Protein AF-A0A9N9R6M0-F1 (afdb_monomer_lite)

Secondary structure (DSSP, 8-state):
--------HHHHHHHHHHH-S----S---PPPHHHHHHHHHHHHHHHHHHHHHHHHHHHHHHHHHHTTS--HHHHHHHHHHHHHHHHHHHHHHHHHHTSSS--HHHHHHHHHHHHHHHHHHHHHHHHHHHHHHHS-----HHHHHHHHHH--

Sequence (152 aa):
MLNNIKYSLIEFLFHKASLDQPQRRQGEATPTEETDMKLK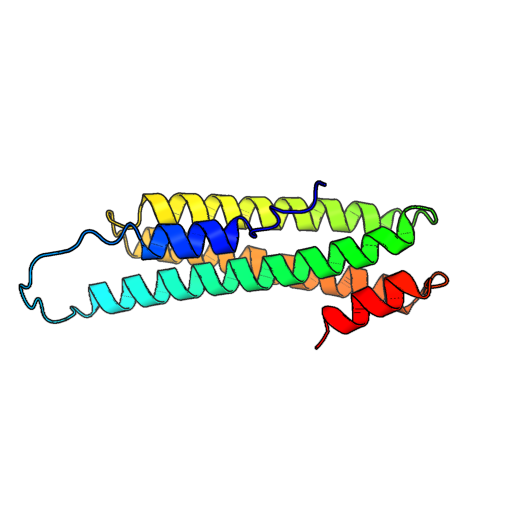LFRLMYESVRDSDLKVKRAELINSYYVNSTSFEVGYLMGDITDKYNIMTDIAMTLKRLYEDWKPIEHINAYEQIANQAIELNHLIEIIRSVHNKQPIHETPETRRAWHRINK

pLDDT: mean 75.62, std 18.81, range [30.19, 95.5]

Orga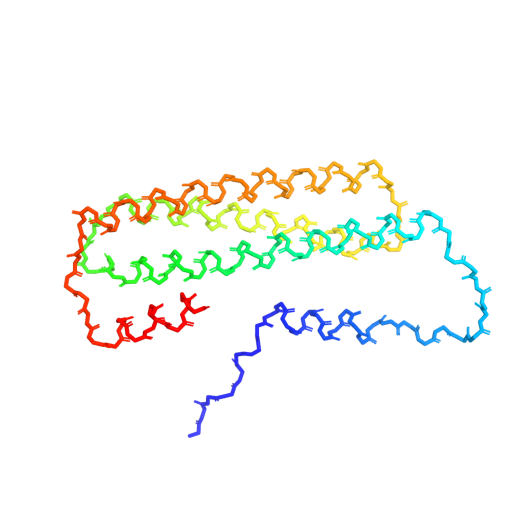nism: NCBI:txid40085

Radius of gyration: 19.32 Å; chains: 1; bounding box: 52×33×50 Å

Structure (mmCIF, N/CA/C/O backbone):
data_AF-A0A9N9R6M0-F1
#
_entry.id   AF-A0A9N9R6M0-F1
#
loop_
_atom_site.group_PDB
_atom_site.id
_atom_site.type_symbol
_atom_site.label_atom_id
_atom_site.label_alt_id
_atom_site.label_comp_id
_atom_site.label_asym_id
_atom_site.label_entity_id
_atom_site.label_seq_id
_atom_site.pdbx_PDB_ins_code
_atom_site.Cartn_x
_atom_site.Cartn_y
_atom_site.Cartn_z
_atom_site.occupancy
_atom_site.B_iso_or_equiv
_atom_site.auth_seq_id
_atom_site.auth_comp_id
_atom_site.auth_asym_id
_atom_site.auth_atom_id
_atom_site.pdbx_PDB_model_num
ATOM 1 N N . MET A 1 1 ? -10.756 -21.909 -25.867 1.00 35.88 1 MET A N 1
ATOM 2 C CA . MET A 1 1 ? -11.384 -21.750 -24.537 1.00 35.88 1 MET A CA 1
ATOM 3 C C . MET A 1 1 ? -10.266 -21.601 -23.530 1.00 35.88 1 MET A C 1
ATOM 5 O O . MET A 1 1 ? -9.399 -22.456 -23.575 1.00 35.88 1 MET A O 1
ATOM 9 N N . LEU A 1 2 ? -10.267 -20.528 -22.733 1.00 35.19 2 LEU A N 1
ATOM 10 C CA . LEU A 1 2 ? -9.503 -20.276 -21.492 1.00 35.19 2 LEU A CA 1
ATOM 11 C C . LEU A 1 2 ? -9.225 -18.770 -21.444 1.00 35.19 2 LEU A C 1
ATOM 13 O O . LEU A 1 2 ? -8.283 -18.307 -22.068 1.00 35.19 2 LEU A O 1
ATOM 17 N N . ASN A 1 3 ? -10.111 -18.012 -20.801 1.00 30.19 3 ASN A N 1
ATOM 18 C CA . ASN A 1 3 ? -9.841 -16.678 -20.250 1.00 30.19 3 ASN A CA 1
ATOM 19 C C . ASN A 1 3 ? -11.057 -16.268 -19.417 1.00 30.19 3 ASN A C 1
ATOM 21 O O . ASN A 1 3 ? -11.814 -15.365 -19.749 1.00 30.19 3 ASN A O 1
ATOM 25 N N . ASN A 1 4 ? -11.263 -17.023 -18.347 1.00 41.88 4 ASN A N 1
ATOM 26 C CA . ASN A 1 4 ? -12.068 -16.626 -17.207 1.00 41.88 4 ASN A CA 1
ATOM 27 C C . ASN A 1 4 ? -11.172 -16.831 -15.984 1.00 41.88 4 ASN A C 1
ATOM 29 O O . ASN A 1 4 ? -10.366 -17.758 -15.986 1.00 41.88 4 ASN A O 1
ATOM 33 N N . ILE A 1 5 ? -11.347 -15.995 -14.960 1.00 38.34 5 ILE A N 1
ATOM 34 C CA . ILE A 1 5 ? -10.561 -15.907 -13.712 1.00 38.34 5 ILE A CA 1
ATOM 35 C C . ILE A 1 5 ? -9.424 -14.864 -13.772 1.00 38.34 5 ILE A C 1
ATOM 37 O O . ILE A 1 5 ? -8.239 -15.158 -13.661 1.00 38.34 5 ILE A O 1
ATOM 41 N N . LYS A 1 6 ? -9.809 -13.589 -13.864 1.00 41.12 6 LYS A N 1
ATOM 42 C CA . LYS A 1 6 ? -9.111 -12.507 -13.150 1.00 41.12 6 LYS A CA 1
ATOM 43 C C . LYS A 1 6 ? -10.126 -11.767 -12.284 1.00 41.12 6 LYS A C 1
ATOM 45 O O . LYS A 1 6 ? -10.383 -10.587 -12.478 1.00 41.12 6 LYS A O 1
ATOM 50 N N . TYR A 1 7 ? -10.728 -12.494 -11.346 1.00 44.88 7 TYR A N 1
ATOM 51 C CA . TYR A 1 7 ? -11.258 -11.851 -10.150 1.00 44.88 7 TYR A CA 1
ATOM 52 C C . TYR A 1 7 ? -10.042 -11.398 -9.349 1.00 44.88 7 TYR A C 1
ATOM 54 O O . TYR A 1 7 ? -9.202 -12.224 -8.988 1.00 44.88 7 TYR A O 1
ATOM 62 N N . SER A 1 8 ? -9.897 -10.090 -9.140 1.00 56.72 8 SER A N 1
ATOM 63 C CA . SER A 1 8 ? -8.888 -9.567 -8.221 1.00 56.72 8 SER A CA 1
ATOM 64 C C . SER A 1 8 ? -9.084 -10.272 -6.880 1.00 56.72 8 SER A C 1
ATOM 66 O O . SER A 1 8 ? -10.208 -10.320 -6.379 1.00 56.72 8 SER A O 1
ATOM 68 N N . LEU A 1 9 ? -8.023 -10.831 -6.293 1.00 49.25 9 LEU A N 1
ATOM 69 C CA . LEU A 1 9 ? -8.077 -11.443 -4.962 1.00 49.25 9 LEU A CA 1
ATOM 70 C C . LEU A 1 9 ? -8.743 -10.481 -3.961 1.00 49.25 9 LEU A C 1
ATOM 72 O O . LEU A 1 9 ? -9.489 -10.915 -3.098 1.00 49.25 9 LEU A O 1
ATOM 76 N N . ILE A 1 10 ? -8.586 -9.170 -4.162 1.00 51.28 10 ILE A N 1
ATOM 77 C CA . ILE A 1 10 ? -9.231 -8.104 -3.391 1.00 51.28 10 ILE A CA 1
ATOM 78 C C . ILE A 1 10 ? -10.748 -8.030 -3.637 1.00 51.28 10 ILE A C 1
ATOM 80 O O . ILE A 1 10 ? -11.492 -7.873 -2.678 1.00 51.28 10 ILE A O 1
ATOM 84 N N . GLU A 1 11 ? -11.240 -8.194 -4.870 1.00 49.12 11 GLU A N 1
ATOM 85 C CA . GLU A 1 11 ? -12.687 -8.262 -5.159 1.00 49.12 11 GLU A CA 1
ATOM 86 C C . GLU A 1 11 ? -13.317 -9.545 -4.610 1.00 49.12 11 GLU A C 1
ATOM 88 O O . GLU A 1 11 ? -14.395 -9.496 -4.022 1.00 49.12 11 GLU A O 1
ATOM 93 N N . PHE A 1 12 ? -12.624 -10.683 -4.724 1.00 52.09 12 PHE A N 1
ATOM 94 C CA . PHE A 1 12 ? -13.034 -11.931 -4.079 1.00 52.09 12 PHE A CA 1
ATOM 95 C C . PHE A 1 12 ? -13.063 -11.779 -2.550 1.00 52.09 12 PHE A C 1
ATOM 97 O O . PHE A 1 12 ? -14.003 -12.226 -1.897 1.00 52.09 12 PHE A O 1
ATOM 104 N N . LEU A 1 13 ? -12.079 -11.087 -1.968 1.00 52.41 13 LEU A N 1
ATOM 105 C CA . LEU A 1 13 ? -12.016 -10.798 -0.536 1.00 52.41 13 LEU A CA 1
ATOM 106 C C . LEU A 1 13 ? -13.062 -9.768 -0.083 1.00 52.41 13 LEU A C 1
ATOM 108 O O . LEU A 1 13 ? -13.531 -9.892 1.047 1.00 52.41 13 LEU A O 1
ATOM 112 N N . PHE A 1 14 ? -13.450 -8.811 -0.934 1.00 51.03 14 PHE A N 1
ATOM 113 C CA . PHE A 1 14 ? -14.534 -7.850 -0.694 1.00 51.03 14 PHE A CA 1
ATOM 114 C C . PHE A 1 14 ? -15.896 -8.548 -0.738 1.00 51.03 14 PHE A C 1
ATOM 116 O O . PHE A 1 14 ? -16.716 -8.373 0.159 1.00 51.03 14 PHE A O 1
ATOM 123 N N . HIS A 1 15 ? -16.106 -9.423 -1.724 1.00 46.06 15 HIS A N 1
ATOM 124 C CA . HIS A 1 15 ? -17.324 -10.217 -1.838 1.00 46.06 15 HIS A CA 1
ATOM 125 C C . HIS A 1 15 ? -17.446 -11.216 -0.682 1.00 46.06 15 HIS A C 1
ATOM 127 O O . HIS A 1 15 ? -18.503 -11.318 -0.070 1.00 46.06 15 HIS A O 1
ATOM 133 N N . LYS A 1 16 ? -16.348 -11.881 -0.296 1.00 47.41 16 LYS A N 1
ATOM 134 C CA . LYS A 1 16 ? -16.344 -12.819 0.832 1.00 47.41 16 LYS A CA 1
ATOM 135 C C . LYS A 1 16 ? -16.479 -12.121 2.191 1.00 47.41 16 LYS A C 1
ATOM 137 O O . LYS A 1 16 ? -17.211 -12.613 3.031 1.00 47.41 16 LYS A O 1
ATOM 142 N N . ALA A 1 17 ? -15.852 -10.959 2.405 1.00 48.00 17 ALA A N 1
ATOM 143 C CA . ALA A 1 17 ? -16.055 -10.166 3.627 1.00 48.00 17 ALA A CA 1
ATOM 144 C C . ALA A 1 17 ? -17.474 -9.575 3.726 1.00 48.00 17 ALA A C 1
ATOM 146 O O . ALA A 1 17 ? -17.994 -9.419 4.825 1.00 48.00 17 ALA A O 1
ATOM 147 N N . SER A 1 18 ? -18.110 -9.280 2.587 1.00 47.31 18 SER A N 1
ATOM 148 C CA . SER A 1 18 ? -19.521 -8.888 2.537 1.00 47.31 18 SER A CA 1
ATOM 149 C C . SER A 1 18 ? -20.480 -10.071 2.740 1.00 47.31 18 SER A C 1
ATOM 151 O O . SER A 1 18 ? -21.592 -9.852 3.208 1.00 47.31 18 SER A O 1
ATOM 153 N N . LEU A 1 19 ? -20.076 -11.297 2.378 1.00 45.44 19 LEU A N 1
ATOM 154 C CA . LEU A 1 19 ? -20.874 -12.529 2.499 1.00 45.44 19 LEU A CA 1
ATOM 155 C C . LEU A 1 19 ? -20.715 -13.236 3.854 1.00 45.44 19 LEU A C 1
ATOM 157 O O . LEU A 1 19 ? -21.666 -13.857 4.313 1.00 45.44 19 LEU A O 1
ATOM 161 N N . ASP A 1 20 ? -19.558 -13.117 4.510 1.00 43.03 20 ASP A N 1
ATOM 162 C CA . ASP A 1 20 ? -19.295 -13.661 5.853 1.00 43.03 20 ASP A CA 1
ATOM 163 C C . ASP A 1 20 ? -19.885 -12.779 6.973 1.00 43.03 20 ASP A C 1
ATOM 165 O O . ASP A 1 20 ? -19.581 -12.991 8.146 1.00 43.03 20 ASP A O 1
ATOM 169 N N . GLN A 1 21 ? -20.757 -11.808 6.660 1.00 48.44 21 GLN A N 1
ATOM 170 C CA . GLN A 1 21 ? -21.616 -11.224 7.689 1.00 48.44 21 GLN A CA 1
ATOM 171 C C . GLN A 1 21 ? -22.568 -12.323 8.184 1.00 48.44 21 GLN A C 1
ATOM 173 O O . GLN A 1 21 ? -23.427 -12.768 7.416 1.00 48.44 21 GLN A O 1
ATOM 178 N N . PRO A 1 22 ? -22.471 -12.775 9.451 1.00 43.56 22 PRO A N 1
ATOM 179 C CA . PRO A 1 22 ? -23.490 -13.658 9.981 1.00 43.56 22 PRO A CA 1
ATOM 180 C C . PRO A 1 22 ? -24.813 -12.900 9.894 1.00 43.56 22 PRO A C 1
ATOM 182 O O . PRO A 1 22 ? -24.883 -11.752 10.337 1.00 43.56 22 PRO A O 1
ATOM 185 N N . GLN A 1 23 ? -25.849 -13.525 9.323 1.00 44.06 23 GLN A N 1
ATOM 186 C CA . GLN A 1 23 ? -27.231 -13.057 9.431 1.00 44.06 23 GLN A CA 1
ATOM 187 C C . GLN A 1 23 ? -27.585 -12.963 10.922 1.00 44.06 23 GLN A C 1
ATOM 189 O O . GLN A 1 23 ? -28.114 -13.899 11.525 1.00 44.06 23 GLN A O 1
ATOM 194 N N . ARG A 1 24 ? -27.233 -11.842 11.558 1.00 44.25 24 ARG A N 1
ATOM 195 C CA . ARG A 1 24 ? -27.614 -11.543 12.929 1.00 44.25 24 ARG A CA 1
ATOM 196 C C . ARG A 1 24 ? -29.101 -11.233 12.879 1.00 44.25 24 ARG A C 1
ATOM 198 O O . ARG A 1 24 ? -29.536 -10.266 12.260 1.00 44.25 24 ARG A O 1
ATOM 205 N N . ARG A 1 25 ? -29.871 -12.135 13.489 1.00 43.38 25 ARG A N 1
ATOM 206 C CA . ARG A 1 25 ? -31.280 -11.942 13.828 1.00 43.38 25 ARG A CA 1
ATOM 207 C C . ARG A 1 25 ? -31.465 -10.527 14.373 1.00 43.38 25 ARG A C 1
ATOM 209 O O . ARG A 1 25 ? -30.659 -10.073 15.181 1.00 43.38 25 ARG A O 1
ATOM 216 N N . GLN A 1 26 ? -32.518 -9.872 13.900 1.00 43.28 26 GLN A N 1
ATOM 217 C CA . GLN A 1 26 ? -32.953 -8.547 14.318 1.00 43.28 26 GLN A CA 1
ATOM 218 C C . GLN A 1 26 ? -32.964 -8.442 15.849 1.00 43.28 26 GLN A C 1
ATOM 220 O O . GLN A 1 26 ? -33.794 -9.038 16.529 1.00 43.28 26 GLN A O 1
ATOM 225 N N . GLY A 1 27 ? -32.002 -7.690 16.363 1.00 39.12 27 GLY A N 1
ATOM 226 C CA . GLY A 1 27 ? -31.970 -7.130 17.700 1.00 39.12 27 GLY A CA 1
ATOM 227 C C . GLY A 1 27 ? -31.229 -5.815 17.538 1.00 39.12 27 GLY A C 1
ATOM 228 O O . GLY A 1 27 ? -30.018 -5.821 17.333 1.00 39.12 27 GLY A O 1
ATOM 229 N N . GLU A 1 28 ? -31.974 -4.714 17.483 1.00 44.88 28 GLU A N 1
ATOM 230 C CA . GLU A 1 28 ? -31.460 -3.358 17.294 1.00 44.88 28 GLU A CA 1
ATOM 231 C C . GLU A 1 28 ? -30.545 -2.977 18.466 1.00 44.88 28 GLU A C 1
ATOM 233 O O . GLU A 1 28 ? -30.974 -2.404 19.462 1.00 44.88 28 GLU A O 1
ATOM 238 N N . ALA A 1 29 ? -29.262 -3.315 18.363 1.00 49.69 29 ALA A N 1
ATOM 239 C CA . ALA A 1 29 ? -28.231 -2.658 19.142 1.00 49.69 29 ALA A CA 1
ATOM 240 C C . ALA A 1 29 ? -27.928 -1.334 18.434 1.00 49.69 29 ALA A C 1
ATOM 242 O O . ALA A 1 29 ? -27.390 -1.325 17.325 1.00 49.69 29 ALA A O 1
ATOM 243 N N . THR A 1 30 ? -28.313 -0.217 19.052 1.00 53.31 30 THR A N 1
ATOM 244 C CA . THR A 1 30 ? -27.866 1.121 18.645 1.00 53.31 30 THR A CA 1
ATOM 245 C C . THR A 1 30 ? -26.350 1.098 18.414 1.00 53.31 30 THR A C 1
ATOM 247 O O . THR A 1 30 ? -25.640 0.601 19.295 1.00 53.31 30 THR A O 1
ATOM 250 N N . PRO A 1 31 ? -25.836 1.599 17.274 1.00 57.88 31 PRO A N 1
ATOM 251 C CA . PRO A 1 31 ? -24.403 1.622 17.012 1.00 57.88 31 PRO A CA 1
ATOM 252 C C . PRO A 1 31 ? -23.701 2.368 18.145 1.00 57.88 31 PRO A C 1
ATOM 254 O O . PRO A 1 31 ? -23.963 3.549 18.368 1.00 57.88 31 PRO A O 1
ATOM 257 N N . THR A 1 32 ? -22.846 1.681 18.896 1.00 73.94 32 THR A N 1
ATOM 258 C CA . THR A 1 32 ? -21.988 2.340 19.880 1.00 73.94 32 THR A CA 1
ATOM 259 C C . THR A 1 32 ? -20.887 3.104 19.146 1.00 73.94 32 THR A C 1
ATOM 261 O O . THR A 1 32 ? -20.447 2.681 18.074 1.00 73.94 32 THR A O 1
ATOM 264 N N . GLU A 1 33 ? -20.407 4.210 19.719 1.00 75.75 33 GLU A N 1
ATOM 265 C CA . GLU A 1 33 ? -19.285 4.992 19.164 1.00 75.75 33 GLU A CA 1
ATOM 266 C C . GLU A 1 33 ? -18.050 4.114 18.879 1.00 75.75 33 GLU A C 1
ATOM 268 O O . GLU A 1 33 ? -17.342 4.309 17.893 1.00 75.75 33 GLU A O 1
ATOM 273 N N . GLU A 1 34 ? -17.839 3.080 19.697 1.00 73.88 34 GLU A N 1
ATOM 274 C CA . GLU A 1 34 ? -16.797 2.067 19.519 1.00 73.88 34 GLU A CA 1
ATOM 275 C C . GLU A 1 34 ? -16.973 1.245 18.230 1.00 73.88 34 GLU A C 1
ATOM 277 O O . GLU A 1 34 ? -16.011 1.018 17.493 1.00 73.88 34 GLU A O 1
ATOM 282 N N . THR A 1 35 ? -18.209 0.845 17.914 1.00 80.38 35 THR A N 1
ATOM 283 C CA . THR A 1 35 ? -18.528 0.106 16.682 1.00 80.38 35 THR A CA 1
ATOM 284 C C . THR A 1 35 ? -18.308 0.983 15.448 1.00 80.38 35 THR A C 1
ATOM 286 O O . THR A 1 35 ? -17.785 0.513 14.436 1.00 80.38 35 THR A O 1
ATOM 289 N N . ASP A 1 36 ? -18.658 2.267 15.537 1.00 85.25 36 ASP A N 1
ATOM 290 C CA . ASP A 1 36 ? -18.459 3.238 14.458 1.00 85.25 36 ASP A CA 1
ATOM 291 C C . ASP A 1 36 ? -16.964 3.518 14.207 1.00 85.25 36 ASP A C 1
ATOM 293 O O . ASP A 1 36 ? -16.502 3.493 13.064 1.00 85.25 36 ASP A O 1
ATOM 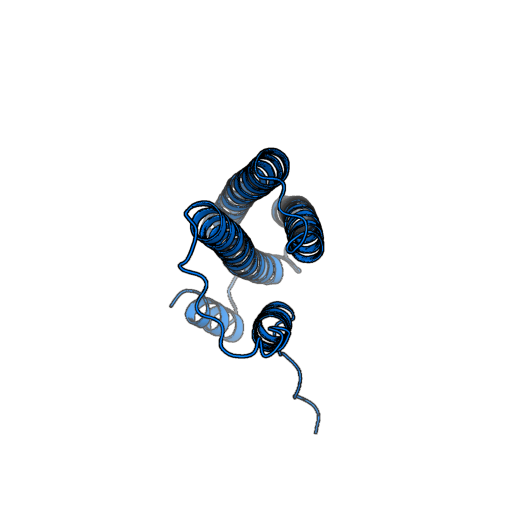297 N N . MET A 1 37 ? -16.169 3.692 15.269 1.00 86.00 37 MET A N 1
ATOM 298 C CA . MET A 1 37 ? -14.717 3.887 15.166 1.00 86.00 37 MET A CA 1
ATOM 299 C C . MET A 1 37 ? -14.012 2.674 14.551 1.00 86.00 37 MET A C 1
ATOM 301 O O . MET A 1 37 ? -13.192 2.825 13.641 1.00 86.00 37 MET A O 1
ATOM 305 N N . LYS A 1 38 ? -14.368 1.471 15.007 1.00 88.62 38 LYS A N 1
ATOM 306 C CA . LYS A 1 38 ? -13.870 0.209 14.458 1.00 88.62 38 LYS A CA 1
ATOM 307 C C . LYS A 1 38 ? -14.146 0.114 12.957 1.00 88.62 38 LYS A C 1
ATOM 309 O O . LYS A 1 38 ? -13.221 -0.092 12.173 1.00 88.62 38 LYS A O 1
ATOM 314 N N . LEU A 1 39 ? -15.396 0.318 12.537 1.00 89.12 39 LEU A N 1
ATOM 315 C CA . LEU A 1 39 ? -15.781 0.264 11.122 1.00 89.12 39 LEU A CA 1
ATOM 316 C C . LEU A 1 39 ? -15.016 1.287 10.274 1.00 89.12 39 LEU A C 1
ATOM 318 O O . LEU A 1 39 ? -14.537 0.947 9.190 1.00 89.12 39 LEU A O 1
ATOM 322 N N . LYS A 1 40 ? -14.862 2.519 10.770 1.00 88.94 40 LYS A N 1
ATOM 323 C CA . LYS A 1 40 ? -14.101 3.576 10.090 1.00 88.94 40 LYS A CA 1
ATOM 324 C C . LYS A 1 40 ? -12.636 3.192 9.893 1.00 88.94 40 LYS A C 1
ATOM 326 O O . LYS A 1 40 ? -12.138 3.307 8.777 1.00 88.94 40 LYS A O 1
ATOM 331 N N . LEU A 1 41 ? -11.960 2.694 10.930 1.00 87.62 41 LEU A N 1
ATOM 332 C CA . LEU A 1 41 ? -10.550 2.296 10.839 1.00 87.62 41 LEU A CA 1
ATOM 333 C C . LEU A 1 41 ? -10.339 1.120 9.883 1.00 87.62 41 LEU A C 1
ATOM 335 O O . LEU A 1 41 ? -9.445 1.167 9.039 1.00 87.62 41 LEU A O 1
ATOM 339 N N . PHE A 1 42 ? -11.202 0.105 9.941 1.00 89.19 42 PHE A N 1
ATOM 340 C CA . PHE A 1 42 ? -11.139 -1.011 8.996 1.00 89.19 42 PHE A CA 1
ATOM 341 C C . PHE A 1 42 ? -11.385 -0.560 7.557 1.00 89.19 42 PHE A C 1
ATOM 343 O O . PHE A 1 42 ? -10.691 -1.002 6.642 1.00 89.19 42 PHE A O 1
ATOM 350 N N . ARG A 1 43 ? -12.337 0.350 7.342 1.00 90.19 43 ARG A N 1
ATOM 351 C CA . ARG A 1 43 ? -12.589 0.920 6.019 1.00 90.19 43 ARG A CA 1
ATOM 352 C C . ARG A 1 43 ? -11.371 1.676 5.488 1.00 90.19 43 ARG A C 1
ATOM 354 O O . ARG A 1 43 ? -10.957 1.406 4.363 1.00 90.19 43 ARG A O 1
ATOM 361 N N . LEU A 1 44 ? -10.782 2.557 6.296 1.00 89.38 44 LEU A N 1
ATOM 362 C CA . LEU A 1 44 ? -9.581 3.311 5.925 1.00 89.38 44 LEU A CA 1
ATOM 363 C C . LEU A 1 44 ? -8.414 2.378 5.585 1.00 89.38 44 LEU A C 1
ATOM 365 O O . LEU A 1 44 ? -7.752 2.565 4.571 1.00 89.38 44 LEU A O 1
ATOM 369 N N . MET A 1 45 ? -8.200 1.332 6.386 1.00 91.75 45 MET A N 1
ATOM 370 C CA . MET A 1 45 ? -7.192 0.307 6.112 1.00 91.75 45 MET A CA 1
ATOM 371 C C . MET A 1 45 ? -7.385 -0.321 4.723 1.00 91.75 45 MET A C 1
ATOM 373 O O . MET A 1 45 ? -6.441 -0.388 3.935 1.00 91.75 45 MET A O 1
ATOM 377 N N . TYR A 1 46 ? -8.602 -0.770 4.400 1.00 89.00 46 TYR A N 1
ATOM 378 C CA . TYR A 1 46 ? -8.886 -1.386 3.102 1.00 89.00 46 TYR A CA 1
ATOM 379 C C . TYR A 1 46 ? -8.736 -0.412 1.935 1.00 89.00 46 TYR A C 1
ATOM 381 O O . TYR A 1 46 ? -8.226 -0.801 0.884 1.00 89.00 46 TYR A O 1
ATOM 389 N N . GLU A 1 47 ? -9.174 0.835 2.105 1.00 91.25 47 GLU A N 1
ATOM 390 C CA . GLU A 1 47 ? -9.026 1.880 1.091 1.00 91.25 47 GLU A CA 1
ATOM 391 C C . GLU A 1 47 ? -7.542 2.167 0.815 1.00 91.25 47 GLU A C 1
ATOM 393 O O . GLU A 1 47 ? -7.144 2.166 -0.351 1.00 91.25 47 GLU A O 1
ATOM 398 N N . SER A 1 48 ? -6.706 2.275 1.853 1.00 91.62 48 SER A N 1
ATOM 399 C CA . SER A 1 48 ? -5.253 2.461 1.719 1.00 91.62 48 SER A CA 1
ATOM 400 C C . SER A 1 48 ? -4.565 1.290 1.013 1.00 91.62 48 SER A C 1
ATOM 402 O O . SER A 1 48 ? -3.749 1.495 0.113 1.00 91.62 48 SER A O 1
ATOM 404 N N . VAL A 1 49 ? -4.916 0.048 1.365 1.00 92.56 49 VAL A N 1
ATOM 405 C CA . VAL A 1 49 ? -4.346 -1.142 0.708 1.00 92.56 49 VAL A CA 1
ATOM 406 C C . VAL A 1 49 ? -4.761 -1.216 -0.762 1.00 92.56 49 VAL A C 1
ATOM 408 O O . VAL A 1 49 ? -3.943 -1.538 -1.626 1.00 92.56 49 VAL A O 1
ATOM 411 N N . ARG A 1 50 ? -6.026 -0.901 -1.063 1.00 91.94 50 ARG A N 1
ATOM 412 C CA . ARG A 1 50 ? -6.557 -0.898 -2.430 1.00 91.94 50 ARG A CA 1
ATOM 413 C C . ARG A 1 50 ? -5.930 0.199 -3.290 1.00 91.94 50 ARG A C 1
ATOM 415 O O . ARG A 1 50 ? -5.622 -0.060 -4.450 1.00 91.94 50 ARG A O 1
ATOM 422 N N . ASP A 1 51 ? -5.764 1.406 -2.758 1.00 91.81 51 ASP A N 1
ATOM 423 C CA . ASP A 1 51 ? -5.093 2.496 -3.471 1.00 91.81 51 ASP A CA 1
ATOM 424 C C . ASP A 1 51 ? -3.645 2.115 -3.809 1.00 91.81 51 ASP A C 1
ATOM 426 O O . ASP A 1 51 ? -3.220 2.211 -4.963 1.00 91.81 51 ASP A O 1
ATOM 430 N N . SER A 1 52 ? -2.920 1.566 -2.835 1.00 92.31 52 SER A N 1
ATOM 431 C CA . SER A 1 52 ? -1.565 1.053 -3.034 1.00 92.31 52 SER A CA 1
ATOM 432 C C . SER A 1 52 ? -1.500 -0.071 -4.078 1.00 92.31 52 SER A C 1
ATOM 434 O O . SER A 1 52 ? -0.628 -0.021 -4.937 1.00 92.31 52 SER A O 1
ATOM 436 N N . ASP A 1 53 ? -2.442 -1.024 -4.103 1.00 93.19 53 ASP A N 1
ATOM 437 C CA . ASP A 1 53 ? -2.524 -2.066 -5.151 1.00 93.19 53 ASP A CA 1
ATOM 438 C C . ASP A 1 53 ? -2.628 -1.467 -6.565 1.00 93.19 53 ASP A C 1
ATOM 440 O O . ASP A 1 53 ? -1.914 -1.867 -7.488 1.00 93.19 53 ASP A O 1
ATOM 444 N N . LEU A 1 54 ? -3.487 -0.458 -6.748 1.00 91.19 54 LEU A N 1
ATOM 445 C CA . LEU A 1 54 ? -3.629 0.225 -8.037 1.00 91.19 54 LEU A CA 1
ATOM 446 C C . LEU A 1 54 ? -2.336 0.935 -8.450 1.00 91.19 54 LEU A C 1
ATOM 448 O O . LEU A 1 54 ? -1.984 0.950 -9.633 1.00 91.19 54 LEU A O 1
ATOM 452 N N . LYS A 1 55 ? -1.617 1.512 -7.486 1.00 91.12 55 LYS A N 1
ATOM 453 C CA . LYS A 1 55 ? -0.331 2.166 -7.724 1.00 91.12 55 LYS A CA 1
ATOM 454 C C . LYS A 1 55 ? 0.768 1.150 -8.060 1.00 91.12 55 LYS A C 1
ATOM 456 O O . LYS A 1 55 ? 1.490 1.369 -9.032 1.00 91.12 55 LYS A O 1
ATOM 461 N N . VAL A 1 56 ? 0.848 0.018 -7.358 1.00 92.50 56 VAL A N 1
ATOM 462 C CA . VAL A 1 56 ? 1.787 -1.077 -7.672 1.00 92.50 56 VAL A CA 1
ATOM 463 C C . VAL A 1 56 ? 1.566 -1.580 -9.095 1.00 92.50 56 VAL A C 1
ATOM 465 O O . VAL A 1 56 ? 2.509 -1.618 -9.876 1.00 92.50 56 VAL A O 1
ATOM 468 N N . LYS A 1 57 ? 0.315 -1.831 -9.501 1.00 89.81 57 LYS A N 1
ATOM 469 C CA . LYS A 1 57 ? -0.018 -2.236 -10.882 1.00 89.81 57 LYS A CA 1
ATOM 470 C C . LYS A 1 57 ? 0.427 -1.223 -11.936 1.00 89.81 57 LYS A C 1
ATOM 472 O O . LYS A 1 57 ? 0.812 -1.598 -13.044 1.00 89.81 57 LYS A O 1
ATOM 477 N N . ARG A 1 58 ? 0.379 0.075 -11.616 1.00 86.31 58 ARG A N 1
ATOM 478 C CA . ARG A 1 58 ? 0.932 1.124 -12.490 1.00 86.31 58 ARG A CA 1
ATOM 479 C C . ARG A 1 58 ? 2.450 1.004 -12.596 1.00 86.31 58 ARG A C 1
ATOM 481 O O . ARG A 1 58 ? 2.972 1.109 -13.702 1.00 86.31 58 ARG A O 1
ATOM 488 N N . ALA A 1 59 ? 3.142 0.767 -11.486 1.00 87.56 59 ALA A N 1
ATOM 489 C CA . ALA A 1 59 ? 4.591 0.582 -11.468 1.00 87.56 59 ALA A CA 1
ATOM 490 C C . ALA A 1 59 ? 5.027 -0.695 -12.210 1.00 87.56 59 ALA A C 1
ATOM 492 O O . ALA A 1 59 ? 5.957 -0.640 -13.009 1.00 87.56 59 ALA A O 1
ATOM 493 N N . GLU A 1 60 ? 4.302 -1.805 -12.055 1.00 87.81 60 GLU A N 1
ATOM 494 C CA . GLU A 1 60 ? 4.517 -3.047 -12.813 1.00 87.81 60 GLU A CA 1
ATOM 495 C C . GLU A 1 60 ? 4.380 -2.830 -14.323 1.00 87.81 60 GLU A C 1
ATOM 497 O O . GLU A 1 60 ? 5.193 -3.324 -15.108 1.00 87.81 60 GLU A O 1
ATOM 502 N N . LEU A 1 61 ? 3.374 -2.054 -14.744 1.00 85.38 61 LEU A N 1
ATOM 503 C CA . LEU A 1 61 ? 3.228 -1.678 -16.146 1.00 85.38 61 LEU A CA 1
ATOM 504 C C . LEU A 1 61 ? 4.431 -0.855 -16.615 1.00 85.38 61 LEU A C 1
ATOM 506 O O . LEU A 1 61 ? 4.938 -1.128 -17.699 1.00 85.38 61 LEU A O 1
ATOM 510 N N . ILE A 1 62 ? 4.917 0.096 -15.807 1.00 82.25 62 ILE A N 1
ATOM 511 C CA . ILE A 1 62 ? 6.135 0.849 -16.135 1.00 82.25 62 ILE A CA 1
ATOM 512 C C . ILE A 1 62 ? 7.319 -0.113 -16.299 1.00 82.25 62 ILE A C 1
ATOM 514 O O . ILE A 1 62 ? 7.993 -0.091 -17.322 1.00 82.25 62 ILE A O 1
ATOM 518 N N . ASN A 1 63 ? 7.530 -1.017 -15.344 1.00 83.25 63 ASN A N 1
ATOM 519 C CA . ASN A 1 63 ? 8.609 -2.000 -15.386 1.00 83.25 63 ASN A CA 1
ATOM 520 C C . ASN A 1 63 ? 8.564 -2.877 -16.649 1.00 83.25 63 ASN A C 1
ATOM 522 O O . ASN A 1 63 ? 9.607 -3.182 -17.223 1.00 83.25 63 ASN A O 1
ATOM 526 N N . SER A 1 64 ? 7.366 -3.215 -17.145 1.00 81.19 64 SER A N 1
ATOM 527 C CA . SER A 1 64 ? 7.209 -4.003 -18.376 1.00 81.19 64 SER A CA 1
ATOM 528 C C . SER A 1 64 ? 7.841 -3.353 -19.622 1.00 81.19 64 SER A C 1
ATOM 530 O O . SER A 1 64 ? 8.251 -4.070 -20.534 1.00 81.19 64 SER A O 1
ATOM 532 N N . TYR A 1 65 ? 8.001 -2.022 -19.647 1.00 75.12 65 TYR A N 1
ATOM 533 C CA . TYR A 1 65 ? 8.700 -1.308 -20.727 1.00 75.12 65 TYR A CA 1
ATOM 534 C C . TYR A 1 65 ? 10.229 -1.424 -20.649 1.00 75.12 65 TYR A C 1
ATOM 536 O O . TYR A 1 65 ? 10.904 -1.260 -21.663 1.00 75.12 65 TYR A O 1
ATOM 544 N N . TYR A 1 66 ? 10.778 -1.719 -19.468 1.00 70.44 66 TYR A N 1
ATOM 545 C CA . TYR A 1 66 ? 12.221 -1.785 -19.207 1.00 70.44 66 TYR A CA 1
ATOM 546 C C . TYR A 1 66 ? 12.771 -3.223 -19.233 1.00 70.44 66 TYR A C 1
ATOM 548 O O . TYR A 1 66 ? 13.977 -3.419 -19.118 1.00 70.44 66 TYR A O 1
ATOM 556 N N . VAL A 1 67 ? 11.931 -4.242 -19.473 1.00 59.62 67 VAL A N 1
ATOM 557 C CA . VAL A 1 67 ? 12.334 -5.670 -19.484 1.00 59.62 67 VAL A CA 1
ATOM 558 C 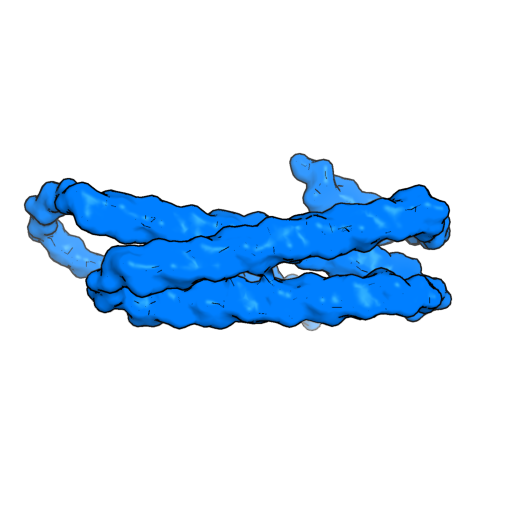C . VAL A 1 67 ? 13.459 -5.963 -20.491 1.00 59.62 67 VAL A C 1
ATOM 560 O O . VAL A 1 67 ? 14.317 -6.797 -20.222 1.00 59.62 67 VAL A O 1
ATOM 563 N N . ASN A 1 68 ? 13.501 -5.238 -21.616 1.00 54.62 68 ASN A N 1
ATOM 564 C CA . ASN A 1 68 ? 14.534 -5.382 -22.658 1.00 54.62 68 ASN A CA 1
ATOM 565 C C . ASN A 1 68 ? 15.576 -4.248 -22.657 1.00 54.62 68 ASN A C 1
ATOM 567 O O . ASN A 1 68 ? 16.463 -4.210 -23.505 1.00 54.62 68 ASN A O 1
ATOM 571 N N . SER A 1 69 ? 15.440 -3.299 -21.736 1.00 54.53 69 SER A N 1
ATOM 572 C CA . SER A 1 69 ? 16.252 -2.094 -21.615 1.00 54.53 69 SER A CA 1
ATOM 573 C C . SER A 1 69 ? 16.492 -1.898 -20.127 1.00 54.53 69 SER A C 1
ATOM 575 O O . SER A 1 69 ? 15.772 -1.161 -19.456 1.00 54.53 69 SER A O 1
ATOM 577 N N . THR A 1 70 ? 17.462 -2.643 -19.610 1.00 53.94 70 THR A N 1
ATOM 578 C CA . THR A 1 70 ? 17.809 -2.741 -18.194 1.00 53.94 70 THR A CA 1
ATOM 579 C C . THR A 1 70 ? 18.193 -1.381 -17.609 1.00 53.94 70 THR A C 1
ATOM 581 O O . THR A 1 70 ? 19.375 -1.060 -17.489 1.00 53.94 70 THR A O 1
ATOM 584 N N . SER A 1 71 ? 17.221 -0.579 -17.186 1.00 62.75 71 SER A N 1
ATOM 585 C CA . SER A 1 71 ? 17.473 0.382 -16.122 1.00 62.75 71 SER A CA 1
ATOM 586 C C . SER A 1 71 ? 17.473 -0.427 -14.827 1.00 62.75 71 SER A C 1
ATOM 588 O O . SER A 1 71 ? 16.430 -0.741 -14.257 1.00 62.75 71 SER A O 1
ATOM 590 N N . PHE A 1 72 ? 18.670 -0.828 -14.387 1.00 67.88 72 PHE A N 1
ATOM 591 C CA . PHE A 1 72 ? 18.894 -1.498 -13.098 1.00 67.88 72 PHE A CA 1
ATOM 592 C C . PHE A 1 72 ? 18.103 -0.822 -11.959 1.00 67.88 72 PHE A C 1
ATOM 594 O O . PHE A 1 72 ? 17.533 -1.493 -11.103 1.00 67.88 72 PHE A O 1
ATOM 601 N N . GLU A 1 73 ? 17.983 0.505 -12.030 1.00 73.25 73 GLU A N 1
ATOM 602 C CA . GLU A 1 73 ? 17.211 1.349 -11.120 1.00 73.25 73 GLU A CA 1
ATOM 603 C C . GLU A 1 73 ? 15.717 0.991 -11.047 1.00 73.25 73 GLU A C 1
ATOM 605 O O . GLU A 1 73 ? 15.180 0.899 -9.948 1.00 73.25 73 GLU A O 1
ATOM 610 N N . VAL A 1 74 ? 15.030 0.742 -12.172 1.00 79.75 74 VAL A N 1
ATOM 611 C CA . VAL A 1 74 ? 13.586 0.423 -12.150 1.00 79.75 74 VAL A CA 1
ATOM 612 C C . VAL A 1 74 ? 13.350 -0.959 -11.548 1.00 79.75 74 VAL A C 1
ATOM 614 O O . VAL A 1 74 ? 12.448 -1.118 -10.729 1.00 79.75 74 VAL A O 1
ATOM 617 N N . GLY A 1 75 ? 14.184 -1.944 -11.895 1.00 79.06 75 GLY A N 1
ATOM 618 C CA . GLY A 1 75 ? 14.097 -3.290 -11.324 1.00 79.06 75 GLY A CA 1
ATOM 619 C C . GLY A 1 75 ? 14.341 -3.307 -9.811 1.00 79.06 75 GLY A C 1
ATOM 620 O O . GLY A 1 75 ? 13.593 -3.954 -9.082 1.00 79.06 75 GLY A O 1
ATOM 621 N N . TYR A 1 76 ? 15.336 -2.550 -9.336 1.00 84.00 76 TYR A N 1
ATOM 622 C CA . TYR A 1 76 ? 15.613 -2.392 -7.907 1.00 84.00 76 TYR A CA 1
ATOM 623 C C . TYR A 1 76 ? 14.430 -1.749 -7.166 1.00 84.00 76 TYR A C 1
ATOM 625 O O . TYR A 1 76 ? 13.933 -2.306 -6.191 1.00 84.00 76 TYR A O 1
ATOM 633 N N . LEU A 1 77 ? 13.909 -0.629 -7.683 1.00 88.56 77 LEU A N 1
ATOM 634 C CA . LEU A 1 77 ? 12.759 0.061 -7.088 1.00 88.56 77 LEU A CA 1
ATOM 635 C C . LEU A 1 77 ? 11.501 -0.818 -7.063 1.00 88.56 77 LEU A C 1
ATOM 637 O O . LEU A 1 77 ? 10.708 -0.726 -6.129 1.00 88.56 77 LEU A O 1
ATOM 641 N N . MET A 1 78 ? 11.313 -1.689 -8.060 1.00 90.75 78 MET A N 1
ATOM 642 C CA . MET A 1 78 ? 10.207 -2.650 -8.062 1.00 90.75 78 MET A CA 1
ATOM 643 C C . MET A 1 78 ? 10.320 -3.701 -6.955 1.00 90.75 78 MET A C 1
ATOM 645 O O . MET A 1 78 ? 9.286 -4.106 -6.420 1.00 90.75 78 MET A O 1
ATOM 649 N N . GLY A 1 79 ? 11.535 -4.127 -6.601 1.00 89.50 79 GLY A N 1
ATOM 650 C CA . GLY A 1 79 ? 11.767 -4.986 -5.438 1.00 89.50 79 GLY A CA 1
ATOM 651 C C . GLY A 1 79 ? 11.271 -4.316 -4.157 1.00 89.50 79 GLY A C 1
ATOM 652 O O . GLY A 1 79 ? 10.372 -4.838 -3.500 1.00 89.50 79 GLY A O 1
ATOM 653 N N . ASP A 1 80 ? 11.744 -3.094 -3.896 1.00 92.06 80 ASP A N 1
ATOM 654 C CA . ASP A 1 80 ? 11.356 -2.315 -2.713 1.00 92.06 80 ASP A CA 1
ATOM 655 C C . ASP A 1 80 ? 9.840 -2.040 -2.658 1.00 92.06 80 ASP A C 1
ATOM 657 O O . ASP A 1 80 ? 9.224 -2.119 -1.594 1.00 92.06 80 ASP A O 1
ATOM 661 N N . ILE A 1 81 ? 9.206 -1.737 -3.799 1.00 93.94 81 ILE A N 1
ATOM 662 C CA . ILE A 1 81 ? 7.747 -1.545 -3.887 1.00 93.94 81 ILE A CA 1
ATOM 663 C C . ILE A 1 81 ? 7.000 -2.826 -3.507 1.00 93.94 81 ILE A C 1
ATOM 665 O O . ILE A 1 81 ? 6.013 -2.765 -2.771 1.00 93.94 81 ILE A O 1
ATOM 669 N N . THR A 1 82 ? 7.459 -3.970 -4.014 1.00 93.50 82 THR A N 1
ATOM 670 C CA . THR A 1 82 ? 6.828 -5.272 -3.768 1.00 93.50 82 THR A CA 1
ATOM 671 C C . THR A 1 82 ? 6.914 -5.640 -2.292 1.00 93.50 82 THR A C 1
ATOM 673 O O . THR A 1 82 ? 5.906 -6.024 -1.701 1.00 93.50 82 THR A O 1
ATOM 676 N N . ASP A 1 83 ? 8.076 -5.447 -1.669 1.00 94.19 83 ASP A N 1
ATOM 677 C CA . ASP A 1 83 ? 8.281 -5.750 -0.252 1.00 94.19 83 ASP A CA 1
ATOM 678 C C . ASP A 1 83 ? 7.379 -4.900 0.650 1.00 94.19 83 ASP A C 1
ATOM 680 O O . ASP A 1 83 ? 6.692 -5.429 1.528 1.00 94.19 83 ASP A O 1
ATOM 684 N N . LYS A 1 84 ? 7.296 -3.589 0.392 1.00 94.12 84 LYS A N 1
ATOM 685 C CA . LYS A 1 84 ? 6.418 -2.683 1.154 1.00 94.12 84 LYS A CA 1
ATOM 686 C C . LYS A 1 84 ? 4.944 -3.023 0.975 1.00 94.12 84 LYS A C 1
ATOM 688 O O . LYS A 1 84 ? 4.182 -3.016 1.945 1.00 94.12 84 LYS A O 1
ATOM 693 N N . TYR A 1 85 ? 4.539 -3.350 -0.253 1.00 95.50 85 TYR A N 1
ATOM 694 C CA . TYR A 1 85 ? 3.173 -3.782 -0.528 1.00 95.50 85 TYR A CA 1
ATOM 695 C C . TYR A 1 85 ? 2.838 -5.079 0.219 1.00 95.50 85 TYR A C 1
ATOM 697 O O . TYR A 1 85 ? 1.797 -5.144 0.874 1.00 95.50 85 TYR A O 1
ATOM 705 N N . ASN A 1 86 ? 3.739 -6.065 0.206 1.00 94.00 86 ASN A N 1
ATOM 706 C CA . ASN A 1 86 ? 3.561 -7.332 0.914 1.00 94.00 86 ASN A CA 1
ATOM 707 C C . ASN A 1 86 ? 3.391 -7.116 2.424 1.00 94.00 86 ASN A C 1
ATOM 709 O O . ASN A 1 86 ? 2.396 -7.573 2.989 1.00 94.00 86 ASN A O 1
ATOM 713 N N . ILE A 1 87 ? 4.272 -6.331 3.057 1.00 94.44 87 ILE A N 1
ATOM 714 C CA . ILE A 1 87 ? 4.170 -5.985 4.488 1.00 94.44 87 ILE A CA 1
ATOM 715 C C . ILE A 1 87 ? 2.802 -5.366 4.798 1.00 94.44 87 ILE A C 1
ATOM 717 O O . ILE A 1 87 ? 2.109 -5.788 5.725 1.00 94.44 87 ILE A O 1
ATOM 721 N N . MET A 1 88 ? 2.379 -4.385 4.000 1.00 94.38 88 MET A N 1
ATOM 722 C CA . MET A 1 88 ? 1.092 -3.718 4.180 1.00 94.38 88 MET A CA 1
ATOM 723 C C . MET A 1 88 ? -0.085 -4.705 4.043 1.00 94.38 88 MET A C 1
ATOM 725 O O . MET A 1 88 ? -1.032 -4.653 4.835 1.00 94.38 88 MET A O 1
ATOM 729 N N . THR A 1 89 ? -0.029 -5.636 3.084 1.00 93.75 89 THR A N 1
ATOM 730 C CA . THR A 1 89 ? -1.061 -6.674 2.930 1.00 93.75 89 THR A CA 1
ATOM 731 C C . THR A 1 89 ? -1.075 -7.679 4.080 1.00 93.75 89 THR A C 1
ATOM 733 O O . THR A 1 89 ? -2.158 -8.064 4.522 1.00 93.75 89 THR A O 1
ATOM 736 N N . ASP A 1 90 ? 0.083 -8.055 4.620 1.00 94.25 90 ASP A N 1
ATOM 737 C CA . ASP A 1 90 ? 0.196 -8.987 5.744 1.00 94.25 90 ASP A CA 1
ATOM 738 C C . ASP A 1 90 ? -0.388 -8.399 7.031 1.00 94.25 90 ASP A C 1
ATOM 740 O O . ASP A 1 90 ? -1.153 -9.067 7.742 1.00 94.25 90 ASP 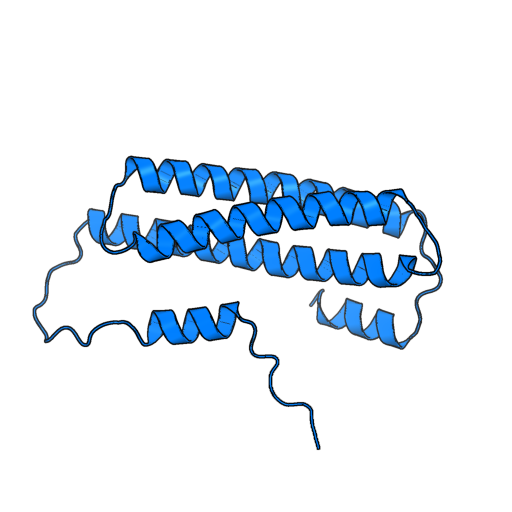A O 1
ATOM 744 N N . ILE A 1 91 ? -0.110 -7.118 7.298 1.00 93.69 91 ILE A N 1
ATOM 745 C CA . ILE A 1 91 ? -0.712 -6.392 8.422 1.00 93.69 91 ILE A CA 1
ATOM 746 C C . ILE A 1 91 ? -2.234 -6.340 8.242 1.00 93.69 91 ILE A C 1
ATOM 748 O O . ILE A 1 91 ? -2.978 -6.694 9.160 1.00 93.69 91 ILE A O 1
ATOM 752 N N . ALA A 1 92 ? -2.722 -5.986 7.050 1.00 91.81 92 ALA A N 1
ATOM 753 C CA . ALA A 1 92 ? -4.157 -5.900 6.782 1.00 91.81 92 ALA A CA 1
ATOM 754 C C . ALA A 1 92 ? -4.873 -7.259 6.904 1.00 91.81 92 ALA A C 1
ATOM 756 O O . ALA A 1 92 ? -5.990 -7.341 7.424 1.00 91.81 92 ALA A O 1
ATOM 757 N N . MET A 1 93 ? -4.235 -8.348 6.464 1.00 91.19 93 MET A N 1
ATOM 758 C CA . MET A 1 93 ? -4.749 -9.709 6.643 1.00 91.19 93 MET A CA 1
ATOM 759 C C . MET A 1 93 ? -4.803 -10.111 8.117 1.00 91.19 93 MET A C 1
ATOM 761 O O . MET A 1 93 ? -5.764 -10.759 8.541 1.00 91.19 93 MET A O 1
ATOM 765 N N . THR A 1 94 ? -3.802 -9.712 8.901 1.00 91.44 94 THR A N 1
ATOM 766 C CA . THR A 1 94 ? -3.768 -9.950 10.347 1.00 91.44 94 THR A CA 1
ATOM 767 C C . THR A 1 94 ? -4.894 -9.196 11.047 1.00 91.44 94 THR A C 1
ATOM 769 O O . THR A 1 94 ? -5.682 -9.812 11.764 1.00 91.44 94 THR A O 1
ATOM 772 N N . LEU A 1 95 ? -5.056 -7.901 10.761 1.00 88.19 95 LEU A N 1
ATOM 773 C CA . LEU A 1 95 ? -6.143 -7.089 11.311 1.00 88.19 95 LEU A CA 1
ATOM 774 C C . LEU A 1 95 ? -7.520 -7.632 10.935 1.00 88.19 95 LEU A C 1
ATOM 776 O O . LEU A 1 95 ? -8.403 -7.700 11.782 1.00 88.19 95 LEU A O 1
ATOM 780 N N . LYS A 1 96 ? -7.706 -8.108 9.697 1.00 87.56 96 LYS A N 1
ATOM 781 C CA . LYS A 1 96 ? -8.957 -8.763 9.285 1.00 87.56 96 LYS A CA 1
ATOM 782 C C . LYS A 1 96 ? -9.308 -9.957 10.179 1.00 87.56 96 LYS A C 1
ATOM 784 O O . LYS A 1 96 ? -10.472 -10.127 10.528 1.00 87.56 96 LYS A O 1
ATOM 789 N N . ARG A 1 97 ? -8.328 -10.795 10.534 1.00 88.75 97 ARG A N 1
ATOM 790 C CA . ARG A 1 97 ? -8.551 -11.961 11.414 1.00 88.75 97 ARG A CA 1
ATOM 791 C C . ARG A 1 97 ? -8.889 -11.544 12.841 1.00 88.75 97 ARG A C 1
ATOM 793 O O . ARG A 1 97 ? -9.666 -12.226 13.495 1.00 88.75 97 ARG A O 1
ATOM 800 N N . LEU A 1 98 ? -8.328 -10.425 13.289 1.00 86.88 98 LEU A N 1
ATOM 801 C CA . LEU A 1 98 ? -8.566 -9.850 14.609 1.00 86.88 98 LEU A CA 1
ATOM 802 C C . LEU A 1 98 ? -9.778 -8.909 14.643 1.00 86.88 98 LEU A C 1
ATOM 804 O O . LEU A 1 98 ? -9.998 -8.266 15.660 1.00 86.88 98 LEU A O 1
ATOM 808 N N . TYR A 1 99 ? -10.587 -8.844 13.575 1.00 85.19 99 TYR A N 1
ATOM 809 C CA . TYR A 1 99 ? -11.723 -7.925 13.512 1.00 85.19 99 TYR A CA 1
ATOM 810 C C . TYR A 1 99 ? -12.655 -8.096 14.709 1.00 85.19 99 TYR A C 1
ATOM 812 O O . TYR A 1 99 ? -13.019 -7.108 15.328 1.00 85.19 99 TYR A O 1
ATOM 820 N N . GLU A 1 100 ? -13.042 -9.319 15.074 1.00 87.12 100 GLU A N 1
ATOM 821 C CA . GLU A 1 100 ? -13.923 -9.541 16.232 1.00 87.12 100 GLU A CA 1
ATOM 822 C C . GLU A 1 100 ? -13.236 -9.202 17.571 1.00 87.12 100 GLU A C 1
ATOM 824 O O . GLU A 1 100 ? -13.894 -8.666 18.460 1.00 87.12 100 GLU A O 1
ATOM 829 N N . ASP A 1 101 ? -11.914 -9.385 17.671 1.00 90.19 101 ASP A N 1
ATOM 830 C CA . ASP A 1 101 ? -11.081 -9.032 18.832 1.00 90.19 101 ASP A CA 1
ATOM 831 C C . ASP A 1 101 ? -10.612 -7.572 18.760 1.00 90.19 101 ASP A C 1
ATOM 833 O O . ASP A 1 101 ? -9.428 -7.256 18.604 1.00 90.19 101 ASP A O 1
ATOM 837 N N . TRP A 1 102 ? -11.570 -6.654 18.872 1.00 87.81 102 TRP A N 1
ATOM 838 C CA . TRP A 1 102 ? -11.286 -5.227 18.810 1.00 87.81 102 TRP A CA 1
ATOM 839 C C . TRP A 1 102 ? -10.370 -4.782 19.956 1.00 87.81 102 TRP A C 1
ATOM 841 O O . TRP A 1 102 ? -10.716 -4.855 21.134 1.00 87.81 102 TRP A O 1
ATOM 851 N N . LYS A 1 103 ? -9.190 -4.290 19.579 1.00 90.06 103 LYS A N 1
ATOM 852 C CA . LYS A 1 103 ? -8.176 -3.747 20.485 1.00 90.06 103 LYS A CA 1
ATOM 853 C C . LYS A 1 103 ? -7.735 -2.383 19.954 1.00 90.06 103 LYS A C 1
ATOM 855 O O . LYS A 1 103 ? -6.889 -2.348 19.057 1.00 90.06 103 LYS A O 1
ATOM 860 N N . PRO A 1 104 ? -8.356 -1.279 20.409 1.00 88.00 104 PRO A N 1
ATOM 861 C CA . PRO A 1 104 ? -8.250 0.016 19.743 1.00 88.00 104 PRO A CA 1
ATOM 862 C C . PRO A 1 104 ? -6.811 0.477 19.504 1.00 88.00 104 PRO A C 1
ATOM 864 O O . PRO A 1 104 ? -6.480 0.897 18.401 1.00 88.00 104 PRO A O 1
ATOM 867 N N . ILE A 1 105 ? -5.944 0.358 20.513 1.00 91.50 105 ILE A N 1
ATOM 868 C CA . ILE A 1 105 ? -4.561 0.843 20.444 1.00 91.50 105 ILE A CA 1
ATOM 869 C C . ILE A 1 105 ? -3.744 0.023 19.445 1.00 91.50 105 ILE A C 1
ATOM 871 O O . ILE A 1 105 ? -3.069 0.577 18.584 1.00 91.50 105 ILE A O 1
ATOM 875 N N . GLU A 1 106 ? -3.845 -1.300 19.503 1.00 90.62 106 GLU A N 1
ATOM 876 C CA . GLU A 1 106 ? -3.142 -2.208 18.605 1.00 90.62 106 GLU A CA 1
ATOM 877 C C . GLU A 1 106 ? -3.606 -2.041 17.154 1.00 90.62 106 GLU A C 1
ATOM 879 O O . GLU A 1 106 ? -2.783 -2.056 16.239 1.00 90.62 106 GLU A O 1
ATOM 884 N N . HIS A 1 107 ? -4.905 -1.824 16.937 1.00 89.94 107 HIS A N 1
ATOM 885 C CA . HIS A 1 107 ? -5.458 -1.574 15.607 1.00 89.94 107 HIS A CA 1
ATOM 886 C C . HIS A 1 107 ? -5.037 -0.208 15.055 1.00 89.94 107 HIS A C 1
ATOM 888 O O . HIS A 1 107 ? -4.716 -0.113 13.871 1.00 89.94 107 HIS A O 1
ATOM 894 N N . ILE A 1 108 ? -4.995 0.834 15.893 1.00 91.38 108 ILE A N 1
ATOM 895 C CA . ILE A 1 108 ? -4.494 2.162 15.508 1.00 91.38 108 ILE A CA 1
ATOM 896 C C . ILE A 1 108 ? -3.011 2.083 15.130 1.00 91.38 108 ILE A C 1
ATOM 898 O O . ILE A 1 108 ? -2.641 2.560 14.060 1.00 91.38 108 ILE A O 1
ATOM 902 N N . ASN A 1 109 ? -2.182 1.421 15.940 1.00 93.44 109 ASN A N 1
ATOM 903 C CA . ASN A 1 109 ? -0.751 1.265 15.661 1.00 93.44 109 ASN A CA 1
ATOM 904 C C . ASN A 1 109 ? -0.503 0.479 14.364 1.00 93.44 109 ASN A C 1
ATOM 906 O O . ASN A 1 109 ? 0.379 0.810 13.576 1.00 93.44 109 ASN A O 1
ATOM 910 N N . ALA A 1 110 ? -1.287 -0.568 14.115 1.00 93.00 110 ALA A N 1
ATOM 911 C CA . ALA A 1 110 ? -1.189 -1.332 12.878 1.00 93.00 110 ALA A CA 1
ATOM 912 C C . ALA A 1 110 ? -1.675 -0.526 11.657 1.00 93.00 110 ALA A C 1
ATOM 914 O O . ALA A 1 110 ? -1.084 -0.620 10.581 1.00 93.00 110 ALA A O 1
ATOM 915 N N . TYR A 1 111 ? -2.708 0.307 11.818 1.00 93.00 111 TYR A N 1
ATOM 916 C CA . TYR A 1 111 ? -3.134 1.242 10.777 1.00 93.00 111 TYR A CA 1
ATOM 917 C C . TYR A 1 111 ? -2.057 2.290 10.474 1.00 93.00 111 TYR A C 1
ATOM 919 O O . TYR A 1 111 ? -1.784 2.561 9.307 1.00 93.00 111 TYR A O 1
ATOM 927 N N . GLU A 1 112 ? -1.409 2.844 11.498 1.00 93.50 112 GLU A N 1
ATOM 928 C CA . GLU A 1 112 ? -0.284 3.767 11.332 1.00 93.50 112 GLU A CA 1
ATOM 929 C C . GLU A 1 112 ? 0.850 3.118 10.527 1.00 93.50 112 GLU A C 1
ATOM 931 O O . GLU A 1 112 ? 1.357 3.716 9.579 1.00 93.50 112 GLU A O 1
ATOM 936 N N . GLN A 1 113 ? 1.192 1.860 10.824 1.00 94.94 113 GLN A N 1
ATOM 937 C CA . GLN A 1 113 ? 2.180 1.115 10.039 1.00 94.94 113 GLN A CA 1
ATOM 938 C C . GLN A 1 113 ? 1.761 0.972 8.571 1.00 94.94 113 GLN A C 1
ATOM 940 O O . GLN A 1 113 ? 2.579 1.205 7.684 1.00 94.94 113 GLN A O 1
ATOM 945 N N . ILE A 1 114 ? 0.492 0.652 8.296 1.00 94.00 114 ILE A N 1
ATOM 946 C CA . ILE A 1 114 ? -0.046 0.596 6.926 1.00 94.00 114 ILE A CA 1
ATOM 947 C C . ILE A 1 114 ? 0.066 1.956 6.230 1.00 94.00 114 ILE A C 1
ATOM 949 O O . ILE A 1 114 ? 0.496 2.016 5.078 1.00 94.00 114 ILE A O 1
ATOM 953 N N . ALA A 1 115 ? -0.287 3.046 6.913 1.00 93.31 115 ALA A N 1
ATOM 954 C CA . ALA A 1 115 ? -0.200 4.394 6.362 1.00 93.31 115 ALA A CA 1
ATOM 955 C C . ALA A 1 115 ? 1.251 4.778 6.026 1.00 93.31 115 ALA A C 1
ATOM 957 O O . ALA A 1 115 ? 1.509 5.304 4.943 1.00 93.31 115 ALA A O 1
ATOM 958 N N . ASN A 1 116 ? 2.205 4.445 6.900 1.00 94.62 116 ASN A N 1
ATOM 959 C CA . ASN A 1 116 ? 3.630 4.680 6.663 1.00 94.62 116 ASN A CA 1
ATOM 960 C C . ASN A 1 116 ? 4.138 3.897 5.442 1.00 94.62 116 ASN A C 1
ATOM 962 O O . ASN A 1 116 ? 4.777 4.480 4.565 1.00 94.62 116 ASN A O 1
ATOM 966 N N . GLN A 1 117 ? 3.774 2.613 5.316 1.00 95.00 117 GLN A N 1
ATOM 967 C CA . GLN A 1 117 ? 4.111 1.822 4.125 1.00 95.00 117 GLN A CA 1
ATOM 968 C C . GLN A 1 117 ? 3.505 2.419 2.849 1.00 95.00 117 GLN A C 1
ATOM 970 O O . GLN A 1 117 ? 4.174 2.475 1.818 1.00 95.00 117 GLN A O 1
ATOM 975 N N . ALA A 1 118 ? 2.264 2.911 2.906 1.00 92.88 118 ALA A N 1
ATOM 976 C CA . ALA A 1 118 ? 1.605 3.536 1.761 1.00 92.88 118 ALA A CA 1
ATOM 977 C C . ALA A 1 118 ? 2.299 4.838 1.312 1.00 92.88 118 ALA A C 1
ATOM 979 O O . ALA A 1 118 ? 2.412 5.090 0.109 1.00 92.88 118 ALA A O 1
ATOM 980 N N . ILE A 1 119 ? 2.793 5.651 2.253 1.00 94.31 119 ILE A N 1
ATOM 981 C CA . ILE A 1 119 ? 3.560 6.875 1.959 1.00 94.31 119 ILE A CA 1
ATOM 982 C C . ILE A 1 119 ? 4.881 6.527 1.266 1.00 94.31 119 ILE A C 1
ATOM 984 O O . ILE A 1 119 ? 5.194 7.090 0.214 1.00 94.31 119 ILE A O 1
ATOM 988 N N . GLU A 1 120 ? 5.636 5.577 1.816 1.00 94.31 120 GLU A N 1
ATOM 989 C CA . GLU A 1 120 ? 6.908 5.140 1.234 1.00 94.31 120 GLU A CA 1
ATOM 990 C C . GLU A 1 120 ? 6.715 4.522 -0.158 1.00 94.31 120 GLU A C 1
ATOM 992 O O . GLU A 1 120 ? 7.447 4.845 -1.095 1.00 94.31 120 GLU A O 1
ATOM 997 N N . LEU A 1 121 ? 5.687 3.687 -0.324 1.00 94.44 121 LEU A N 1
ATOM 998 C CA . LEU A 1 121 ? 5.315 3.099 -1.608 1.00 94.44 121 LEU A CA 1
ATOM 999 C C . LEU A 1 121 ? 4.970 4.181 -2.638 1.00 94.44 121 LEU A C 1
ATOM 1001 O O . LEU A 1 121 ? 5.422 4.110 -3.781 1.00 94.44 121 LEU A O 1
ATOM 1005 N N . ASN A 1 122 ? 4.220 5.215 -2.245 1.00 93.12 122 ASN A N 1
ATOM 1006 C CA . ASN A 1 122 ? 3.913 6.335 -3.133 1.00 93.12 122 ASN A CA 1
ATOM 1007 C C . ASN A 1 122 ? 5.188 7.056 -3.596 1.00 93.12 122 ASN A C 1
ATOM 1009 O O . ASN A 1 122 ? 5.328 7.344 -4.784 1.00 93.12 122 ASN A O 1
ATOM 1013 N N . HIS A 1 123 ? 6.134 7.285 -2.684 1.00 93.88 123 HIS A N 1
ATOM 1014 C CA . HIS A 1 123 ? 7.408 7.921 -3.007 1.00 93.88 123 HIS A CA 1
ATOM 1015 C C . HIS A 1 123 ? 8.232 7.109 -4.021 1.00 93.88 123 HIS A C 1
ATOM 1017 O O . HIS A 1 123 ? 8.708 7.656 -5.017 1.00 93.88 123 HIS A O 1
ATOM 1023 N N . LEU A 1 124 ? 8.346 5.791 -3.832 1.00 92.19 124 LEU A N 1
ATOM 1024 C CA . LEU A 1 124 ? 9.059 4.917 -4.774 1.00 92.19 124 LEU A CA 1
ATOM 1025 C C . LEU A 1 124 ? 8.432 4.941 -6.173 1.00 92.19 124 LEU A C 1
ATOM 1027 O O . LEU A 1 124 ? 9.131 4.980 -7.187 1.00 92.1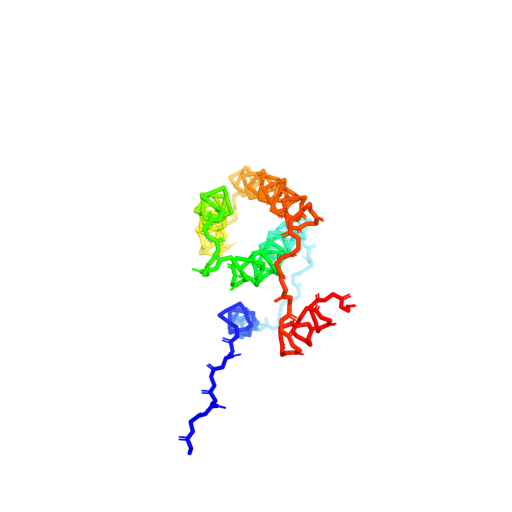9 124 LEU A O 1
ATOM 1031 N N . ILE A 1 125 ? 7.103 4.978 -6.241 1.00 90.06 125 ILE A N 1
ATOM 1032 C CA . ILE A 1 125 ? 6.373 5.034 -7.510 1.00 90.06 125 ILE A CA 1
ATOM 1033 C C . ILE A 1 125 ? 6.582 6.373 -8.219 1.00 90.06 125 ILE A C 1
ATOM 1035 O O . ILE A 1 125 ? 6.701 6.410 -9.446 1.00 90.06 125 ILE A O 1
ATOM 1039 N N . GLU A 1 126 ? 6.670 7.475 -7.478 1.00 90.56 126 GLU A N 1
ATOM 1040 C CA . GLU A 1 126 ? 7.034 8.780 -8.035 1.00 90.56 126 GLU A CA 1
ATOM 1041 C C . GLU A 1 126 ? 8.448 8.774 -8.628 1.00 90.56 126 GLU A C 1
ATOM 1043 O O . GLU A 1 126 ? 8.652 9.316 -9.719 1.00 90.56 126 GLU A O 1
ATOM 1048 N N . ILE A 1 127 ? 9.405 8.102 -7.978 1.00 88.88 127 ILE A N 1
ATOM 1049 C CA . ILE A 1 127 ? 10.763 7.927 -8.512 1.00 88.88 127 ILE A CA 1
ATOM 1050 C C . ILE A 1 127 ? 10.723 7.122 -9.816 1.00 88.88 127 ILE A C 1
ATOM 1052 O O . ILE A 1 127 ? 11.266 7.585 -10.821 1.00 88.88 127 ILE A O 1
ATOM 1056 N N . ILE A 1 128 ? 10.023 5.981 -9.849 1.00 86.75 128 ILE A N 1
ATOM 1057 C CA . ILE A 1 128 ? 9.867 5.175 -11.075 1.00 86.75 128 ILE A CA 1
ATOM 1058 C C . ILE A 1 128 ? 9.262 6.010 -12.208 1.00 86.75 128 ILE A C 1
ATOM 1060 O O . ILE A 1 128 ? 9.753 5.979 -13.337 1.00 86.75 128 ILE A O 1
ATOM 1064 N N . ARG A 1 129 ? 8.225 6.806 -11.922 1.00 85.00 129 ARG A N 1
ATOM 1065 C CA . ARG A 1 129 ? 7.623 7.710 -12.915 1.00 85.00 129 ARG A CA 1
ATOM 1066 C C . ARG A 1 129 ? 8.605 8.772 -13.403 1.00 85.00 129 ARG A C 1
ATOM 1068 O O . ARG A 1 129 ? 8.611 9.089 -14.589 1.00 85.00 129 ARG A O 1
ATOM 1075 N N . SER A 1 130 ? 9.422 9.327 -12.512 1.00 85.25 130 SER A N 1
ATOM 1076 C CA . SER A 1 130 ? 10.452 10.312 -12.856 1.00 85.25 130 SER A CA 1
ATOM 1077 C C . SER A 1 130 ? 11.511 9.718 -13.786 1.00 85.25 130 SER A C 1
ATOM 1079 O O . SER A 1 130 ? 11.836 10.325 -14.807 1.00 85.25 130 SER A O 1
ATOM 1081 N N . VAL A 1 131 ? 11.996 8.508 -13.486 1.00 80.56 131 VAL A N 1
ATOM 1082 C CA . VAL A 1 131 ? 12.918 7.759 -14.356 1.00 80.56 131 VAL A CA 1
ATOM 1083 C C . VAL A 1 131 ? 12.266 7.495 -15.712 1.00 80.56 131 VAL A C 1
ATOM 1085 O O . VAL A 1 131 ? 12.867 7.778 -16.750 1.00 80.56 131 VAL A O 1
ATOM 1088 N N . HIS A 1 132 ? 11.005 7.056 -15.711 1.00 79.19 132 HIS A N 1
ATOM 1089 C CA . HIS A 1 132 ? 10.272 6.766 -16.938 1.00 79.19 132 HIS A CA 1
ATOM 1090 C C . HIS A 1 132 ? 10.127 7.980 -17.859 1.00 79.19 132 HIS A C 1
ATOM 1092 O O . HIS A 1 132 ? 10.415 7.902 -19.051 1.00 79.19 132 HIS A O 1
ATOM 1098 N N . ASN A 1 133 ? 9.764 9.130 -17.291 1.00 78.31 133 ASN A N 1
ATOM 1099 C CA . ASN A 1 133 ? 9.605 10.371 -18.045 1.00 78.31 133 ASN A CA 1
ATOM 1100 C C . ASN A 1 133 ? 10.933 10.908 -18.607 1.00 78.31 133 ASN A C 1
ATOM 1102 O O . ASN A 1 133 ? 10.928 11.585 -19.632 1.00 78.31 133 ASN A O 1
ATOM 1106 N N . LYS A 1 134 ? 12.066 10.639 -17.943 1.00 75.06 134 LYS A N 1
ATOM 1107 C CA . LYS A 1 134 ? 13.403 11.058 -18.402 1.00 75.06 134 LYS A CA 1
ATOM 1108 C C . LYS A 1 134 ? 13.950 10.172 -19.522 1.00 75.06 134 LYS A C 1
ATOM 1110 O O . LYS A 1 134 ? 14.728 10.653 -20.341 1.00 75.06 134 LYS A O 1
ATOM 1115 N N . GLN A 1 135 ? 13.565 8.897 -19.553 1.00 66.44 135 GLN A N 1
ATOM 1116 C CA . GLN A 1 135 ? 14.004 7.920 -20.551 1.00 66.44 135 GLN A CA 1
ATOM 1117 C C . GLN A 1 135 ? 12.806 7.141 -21.115 1.00 66.44 135 GLN A C 1
ATOM 1119 O O . GLN A 1 135 ? 12.644 5.955 -20.805 1.00 66.44 135 GLN A O 1
ATOM 1124 N N . PRO A 1 136 ? 11.952 7.779 -21.937 1.00 61.06 136 PRO A N 1
ATOM 1125 C CA . PRO A 1 136 ? 10.851 7.084 -22.583 1.00 61.06 136 PRO A CA 1
ATOM 1126 C C . PRO A 1 136 ? 11.418 6.116 -23.628 1.00 61.06 136 PRO A C 1
ATOM 1128 O O . PRO A 1 136 ? 11.834 6.513 -24.716 1.00 61.06 136 PRO A O 1
ATOM 1131 N N . ILE A 1 137 ? 11.462 4.827 -23.295 1.00 62.53 137 ILE A N 1
ATOM 1132 C CA . ILE A 1 137 ? 11.745 3.772 -24.274 1.00 62.53 137 ILE A CA 1
ATOM 1133 C C . ILE A 1 137 ? 10.532 3.682 -25.198 1.00 62.53 137 ILE A C 1
ATOM 1135 O O . ILE A 1 137 ? 9.400 3.772 -24.726 1.00 62.53 137 ILE A O 1
ATOM 1139 N N . HIS A 1 138 ? 10.766 3.520 -26.504 1.00 56.94 138 HIS A N 1
ATOM 1140 C CA . HIS A 1 138 ? 9.730 3.454 -27.537 1.00 56.94 138 HIS A CA 1
ATOM 1141 C C . HIS A 1 138 ? 8.530 2.586 -27.118 1.00 56.94 138 HIS A C 1
ATOM 1143 O O . HIS A 1 138 ? 8.558 1.359 -27.197 1.00 56.94 138 HIS A O 1
ATOM 1149 N N . GLU A 1 139 ? 7.452 3.249 -26.700 1.00 60.06 139 GLU A N 1
ATOM 1150 C CA . GLU A 1 139 ? 6.196 2.600 -26.347 1.00 60.06 139 GLU A CA 1
ATOM 1151 C C . GLU A 1 139 ? 5.583 1.936 -27.581 1.00 60.06 139 GLU A C 1
ATOM 1153 O O . GLU A 1 139 ? 5.352 2.587 -28.610 1.00 60.06 139 GLU A O 1
ATOM 1158 N N . THR A 1 140 ? 5.244 0.655 -27.468 1.00 62.41 140 THR A N 1
ATOM 1159 C CA . THR A 1 140 ? 4.464 -0.037 -28.495 1.00 62.41 140 THR A CA 1
ATOM 1160 C C . THR A 1 140 ? 2.994 0.431 -28.473 1.00 62.41 140 THR A C 1
ATOM 1162 O O . THR A 1 140 ? 2.466 0.838 -27.434 1.00 62.41 140 THR A O 1
ATOM 1165 N N . PRO A 1 141 ? 2.249 0.359 -29.593 1.00 64.38 141 PRO A N 1
ATOM 1166 C CA . PRO A 1 141 ? 0.839 0.777 -29.632 1.00 64.38 141 PRO A CA 1
ATOM 1167 C C . PRO A 1 141 ? -0.092 0.015 -28.669 1.00 64.38 141 PRO A C 1
ATOM 1169 O O . PRO A 1 141 ? -1.191 0.473 -28.349 1.00 64.38 141 PRO A O 1
ATOM 1172 N N . GLU A 1 142 ? 0.294 -1.188 -28.251 1.00 64.12 142 GLU A N 1
ATOM 1173 C CA . GLU A 1 142 ? -0.468 -2.051 -27.337 1.00 64.12 142 GLU A CA 1
ATOM 1174 C C . GLU A 1 142 ? -0.330 -1.607 -25.882 1.00 64.12 142 GLU A C 1
ATOM 1176 O O . GLU A 1 142 ? -1.303 -1.583 -25.126 1.00 64.12 142 GLU A O 1
ATOM 1181 N N . THR A 1 143 ? 0.870 -1.184 -25.512 1.00 64.69 143 THR A N 1
ATOM 1182 C CA . THR A 1 143 ? 1.204 -0.753 -24.160 1.00 64.69 143 THR A CA 1
ATOM 1183 C C . THR A 1 143 ? 0.698 0.667 -23.885 1.00 64.69 143 THR A C 1
ATOM 1185 O O . THR A 1 143 ? 0.080 0.911 -22.846 1.00 64.69 143 THR A O 1
ATOM 1188 N N . ARG A 1 144 ? 0.735 1.554 -24.891 1.00 64.50 144 ARG A N 1
ATOM 1189 C CA . ARG A 1 144 ? 0.082 2.879 -24.848 1.00 64.50 144 ARG A CA 1
ATOM 1190 C C . ARG A 1 144 ? -1.431 2.788 -24.586 1.00 64.50 144 ARG A C 1
ATOM 1192 O O . ARG A 1 144 ? -2.000 3.565 -23.819 1.00 64.50 144 ARG A O 1
ATOM 1199 N N . ARG A 1 145 ? -2.099 1.776 -25.157 1.00 67.88 145 ARG A N 1
ATOM 1200 C CA . ARG A 1 145 ? -3.518 1.474 -24.881 1.00 67.88 145 ARG A CA 1
ATOM 1201 C C . ARG A 1 145 ? -3.746 0.975 -23.451 1.00 67.88 145 ARG A C 1
ATOM 1203 O O . ARG A 1 145 ? -4.783 1.285 -22.868 1.00 67.88 145 ARG A O 1
ATOM 1210 N N . ALA A 1 146 ? -2.812 0.218 -22.875 1.00 66.81 146 ALA A N 1
ATOM 1211 C CA . ALA A 1 146 ? -2.889 -0.213 -21.480 1.00 66.81 146 ALA A CA 1
ATOM 1212 C C . ALA A 1 146 ? -2.725 0.964 -20.504 1.00 66.81 146 ALA A C 1
ATOM 1214 O O . ALA A 1 146 ? -3.520 1.079 -19.572 1.00 66.81 146 ALA A O 1
ATOM 1215 N N . TRP A 1 147 ? -1.789 1.877 -20.777 1.00 65.06 147 TRP A N 1
ATOM 1216 C CA . TRP A 1 147 ? -1.562 3.087 -19.981 1.00 65.06 147 TRP A CA 1
ATOM 1217 C C . TRP A 1 147 ? -2.810 3.979 -19.888 1.00 65.06 147 TRP A C 1
ATOM 1219 O O . TRP A 1 147 ? -3.230 4.367 -18.797 1.00 65.06 147 TRP A O 1
ATOM 1229 N N . HIS A 1 148 ? -3.480 4.231 -21.017 1.00 68.31 148 HIS A N 1
ATOM 1230 C CA . HIS A 1 148 ? -4.704 5.041 -21.047 1.00 68.31 148 HIS A CA 1
ATOM 1231 C C . HIS A 1 148 ? -5.904 4.410 -20.327 1.00 68.31 148 HIS A C 1
ATOM 1233 O O . HIS A 1 148 ? -6.810 5.134 -19.920 1.00 68.31 148 HIS A O 1
ATOM 1239 N N . ARG A 1 149 ? -5.937 3.084 -20.147 1.00 67.31 149 ARG A N 1
ATOM 1240 C CA . ARG A 1 149 ? -7.006 2.418 -19.381 1.00 67.31 149 ARG A CA 1
ATOM 1241 C C . ARG A 1 149 ? -6.847 2.579 -17.873 1.00 67.31 149 ARG A C 1
ATOM 1243 O O . ARG A 1 149 ? -7.840 2.499 -17.165 1.00 67.31 149 ARG A O 1
ATOM 1250 N N . ILE A 1 150 ? -5.621 2.776 -17.398 1.00 57.81 150 ILE A N 1
ATOM 1251 C CA . ILE A 1 150 ? -5.290 2.807 -15.967 1.00 57.81 150 ILE A CA 1
ATOM 1252 C C . ILE A 1 150 ? -5.212 4.252 -15.430 1.00 57.81 150 ILE A C 1
ATOM 1254 O O . ILE A 1 150 ? -5.284 4.465 -14.220 1.00 57.81 150 ILE A O 1
ATOM 1258 N N . ASN A 1 151 ? -5.089 5.245 -16.319 1.00 52.62 151 ASN A N 1
ATOM 1259 C CA . ASN A 1 151 ? -5.045 6.680 -15.996 1.00 52.62 151 ASN A CA 1
ATOM 1260 C C . ASN A 1 151 ? -6.339 7.445 -16.347 1.00 52.62 151 ASN A C 1
ATOM 1262 O O . ASN A 1 151 ? -6.306 8.669 -16.458 1.00 52.62 151 ASN A O 1
ATOM 1266 N N . LYS A 1 152 ? -7.452 6.736 -16.554 1.00 51.84 152 LYS A N 1
ATOM 1267 C CA . LYS A 1 152 ? -8.803 7.316 -16.522 1.00 51.84 152 LYS A CA 1
ATOM 1268 C C . LYS A 1 152 ? -9.313 7.346 -15.089 1.00 51.84 152 LYS A C 1
ATOM 1270 O O . LYS A 1 152 ? -10.063 8.293 -14.785 1.00 51.84 152 LYS A O 1
#

Foldseek 3Di:
DDDDDPPPVLNVVVVVVVVPPPPPPDDDDPQDPLNVVLVVLLVLLSVLLVVLVLLLVVLVLLVVLCPVPDPVLSVVLNVVLVVLSVLSVVLSVVCVVCSVVDDPVVSVVSSVSNVVSSVVSVVSSVVSVVVCVVDVDDDDPVSVVVNVVSVD